Protein AF-A0A511CET4-F1 (afdb_monomer_lite)

Structure (mmCIF, N/CA/C/O backbone):
data_AF-A0A511CET4-F1
#
_entry.id   AF-A0A511CET4-F1
#
loop_
_atom_site.group_PDB
_atom_site.id
_atom_site.type_symbol
_atom_site.label_atom_id
_atom_site.label_alt_id
_atom_site.label_comp_id
_atom_site.label_asym_id
_atom_site.label_entity_id
_atom_site.label_seq_id
_atom_site.pdbx_PDB_ins_code
_atom_site.Cartn_x
_atom_site.Cartn_y
_atom_site.Cartn_z
_atom_site.occupancy
_atom_site.B_iso_or_equiv
_atom_site.auth_seq_id
_atom_site.auth_comp_id
_atom_site.auth_asym_id
_atom_site.auth_atom_id
_atom_site.pdbx_PDB_model_num
ATOM 1 N N . MET A 1 1 ? -41.368 24.089 16.380 1.00 41.97 1 MET A N 1
ATOM 2 C CA . MET A 1 1 ? -39.923 23.819 16.538 1.00 41.97 1 MET A CA 1
ATOM 3 C C . MET A 1 1 ? -39.565 22.664 15.621 1.00 41.97 1 MET A C 1
ATOM 5 O O . MET A 1 1 ? -39.955 21.541 15.904 1.00 41.97 1 MET A O 1
ATOM 9 N N . GLY A 1 2 ? -38.973 22.955 14.462 1.00 42.56 2 GLY A N 1
ATOM 10 C CA . GLY A 1 2 ? -38.648 21.941 13.457 1.00 42.56 2 GLY A CA 1
ATOM 11 C C . GLY A 1 2 ? -37.265 21.361 13.717 1.00 42.56 2 GLY A C 1
ATOM 12 O O . GLY A 1 2 ? -36.286 22.103 13.718 1.00 42.56 2 GLY A O 1
ATOM 13 N N . LEU A 1 3 ? -37.188 20.051 13.947 1.00 49.50 3 LEU A N 1
ATOM 14 C CA . LEU A 1 3 ? -35.930 19.313 13.953 1.00 49.50 3 LEU A CA 1
ATOM 15 C C . LEU A 1 3 ? -35.404 19.293 12.516 1.00 49.50 3 LEU A C 1
ATOM 17 O O . LEU A 1 3 ? -35.867 18.517 11.683 1.00 49.50 3 LEU A O 1
ATOM 21 N N . ALA A 1 4 ? -34.473 20.194 12.212 1.00 54.78 4 ALA A N 1
ATOM 22 C CA . ALA A 1 4 ? -33.707 20.126 10.982 1.00 54.78 4 ALA A CA 1
ATOM 23 C C . ALA A 1 4 ? -32.816 18.882 11.067 1.00 54.78 4 ALA A C 1
ATOM 25 O O . ALA A 1 4 ? -31.749 18.903 11.679 1.00 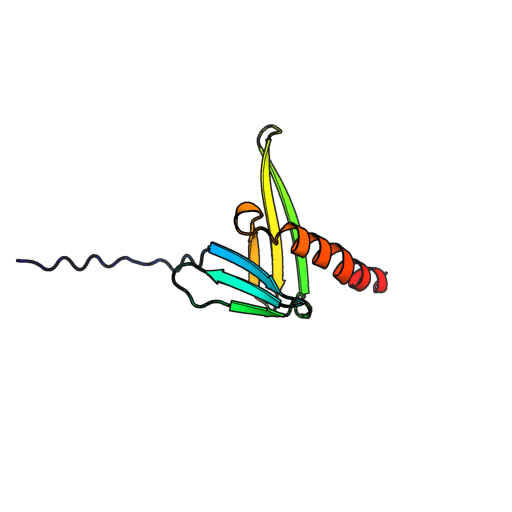54.78 4 ALA A O 1
ATOM 26 N N . PHE A 1 5 ? -33.276 17.779 10.479 1.00 52.50 5 PHE A N 1
ATOM 27 C CA . PHE A 1 5 ? -32.414 16.654 10.158 1.00 52.50 5 PHE A CA 1
ATOM 28 C C . PHE A 1 5 ? -31.414 17.159 9.121 1.00 52.50 5 PHE A C 1
ATOM 30 O O . PHE A 1 5 ? -31.690 17.173 7.923 1.00 52.50 5 PHE A O 1
ATOM 37 N N . ILE A 1 6 ? -30.260 17.630 9.592 1.00 55.97 6 ILE A N 1
ATOM 38 C CA . ILE A 1 6 ? -29.078 17.789 8.754 1.00 55.97 6 ILE A CA 1
ATOM 39 C C . ILE A 1 6 ? -28.704 16.365 8.360 1.00 55.97 6 ILE A C 1
ATOM 41 O O . ILE A 1 6 ? -27.975 15.670 9.066 1.00 55.97 6 ILE A O 1
ATOM 45 N N . ILE A 1 7 ? -29.282 15.899 7.257 1.00 54.12 7 ILE A N 1
ATOM 46 C CA . ILE A 1 7 ? -28.815 14.714 6.564 1.00 54.12 7 ILE A CA 1
ATOM 47 C C . ILE A 1 7 ? -27.441 15.125 6.048 1.00 54.12 7 ILE A C 1
ATOM 49 O O . ILE A 1 7 ? -27.311 15.741 4.993 1.00 54.12 7 ILE A O 1
ATOM 53 N N . LEU A 1 8 ? -26.408 14.861 6.851 1.00 54.38 8 LEU A N 1
ATOM 54 C CA . LEU A 1 8 ? -25.053 14.758 6.347 1.00 54.38 8 LEU A CA 1
ATOM 55 C C . LEU A 1 8 ? -25.128 13.634 5.321 1.00 54.38 8 LEU A C 1
ATOM 57 O O . LEU A 1 8 ? -25.087 12.453 5.659 1.00 54.38 8 LEU A O 1
ATOM 61 N N . GLU A 1 9 ? -25.327 14.008 4.064 1.00 49.16 9 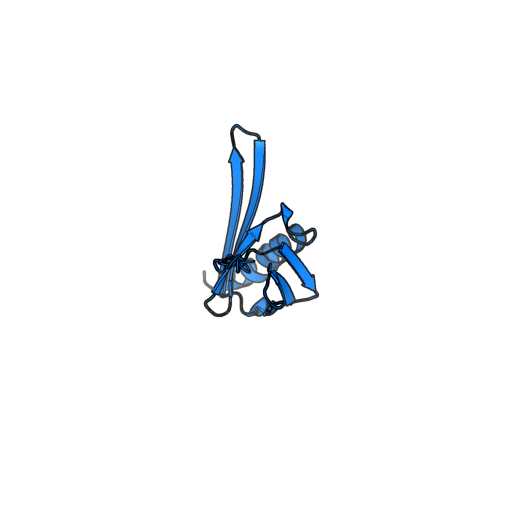GLU A N 1
ATOM 62 C CA . GLU A 1 9 ? -25.125 13.130 2.934 1.00 49.16 9 GLU A CA 1
ATOM 63 C C . GLU A 1 9 ? -23.622 12.847 2.930 1.00 49.16 9 GLU A C 1
ATOM 65 O O . GLU A 1 9 ? -22.825 13.525 2.280 1.00 49.16 9 GLU A O 1
ATOM 70 N N . ILE A 1 10 ? -23.211 11.889 3.769 1.00 52.88 10 ILE A N 1
ATOM 71 C CA . ILE A 1 10 ? -21.881 11.304 3.772 1.00 52.88 10 ILE A CA 1
ATOM 72 C C . ILE A 1 10 ? -21.818 10.568 2.439 1.00 52.88 10 ILE A C 1
ATOM 74 O O . ILE A 1 10 ? -22.001 9.353 2.356 1.00 52.88 10 ILE A O 1
ATOM 78 N N . ARG A 1 11 ? -21.589 11.319 1.351 1.00 47.78 11 ARG A N 1
ATOM 79 C CA . ARG A 1 11 ? -21.020 10.764 0.131 1.00 47.78 11 ARG A CA 1
ATOM 80 C C . ARG A 1 11 ? -19.906 9.869 0.632 1.00 47.78 11 ARG A C 1
ATOM 82 O O . ARG A 1 11 ? -19.081 10.335 1.417 1.00 47.78 11 ARG A O 1
ATOM 89 N N . ARG A 1 12 ? -19.944 8.587 0.261 1.00 50.81 12 ARG A N 1
ATOM 90 C CA . ARG A 1 12 ? -18.951 7.558 0.604 1.00 50.81 12 ARG A CA 1
ATOM 91 C C . ARG A 1 12 ? -17.572 7.952 0.064 1.00 50.81 12 ARG A C 1
ATOM 93 O O . ARG A 1 12 ? -17.007 7.290 -0.798 1.00 50.81 12 ARG A O 1
ATOM 100 N N . ILE A 1 13 ? -17.009 9.042 0.556 1.00 55.72 13 ILE A N 1
ATOM 101 C CA . ILE A 1 13 ? -15.636 9.428 0.350 1.00 55.72 13 ILE A CA 1
ATOM 102 C C . ILE A 1 13 ? -14.893 8.565 1.364 1.00 55.72 13 ILE A C 1
ATOM 104 O O . ILE A 1 13 ? -14.556 9.019 2.455 1.00 55.72 13 ILE A O 1
ATOM 108 N N . LYS A 1 14 ? -14.706 7.282 1.022 1.00 68.38 14 LYS A N 1
ATOM 109 C CA . LYS A 1 14 ? -13.827 6.344 1.732 1.00 68.38 14 LYS A CA 1
ATOM 110 C C . LYS A 1 14 ? -12.384 6.821 1.562 1.00 68.38 14 LYS A C 1
ATOM 112 O O . LYS A 1 14 ? -11.582 6.228 0.847 1.00 68.38 14 LYS A O 1
ATOM 117 N N . ARG A 1 15 ? -12.077 7.985 2.132 1.00 79.94 15 ARG A N 1
ATOM 118 C CA . ARG A 1 15 ? -10.763 8.605 2.053 1.00 79.94 15 ARG A CA 1
ATOM 119 C C . ARG A 1 15 ? -9.867 7.879 3.031 1.00 79.94 15 ARG A C 1
ATOM 121 O O . ARG A 1 15 ? -10.207 7.760 4.204 1.00 79.94 15 ARG A O 1
ATOM 128 N N . ILE A 1 16 ? -8.716 7.429 2.556 1.00 87.31 16 ILE A N 1
ATOM 129 C CA . ILE A 1 16 ? -7.680 6.895 3.431 1.00 87.31 16 ILE A CA 1
ATOM 130 C C . ILE A 1 16 ? -7.192 8.041 4.315 1.00 87.31 16 ILE A C 1
ATOM 132 O O . ILE A 1 16 ? -6.782 9.086 3.806 1.00 87.31 16 ILE A O 1
ATOM 136 N N . LYS A 1 17 ? -7.282 7.857 5.630 1.00 88.81 17 LYS A N 1
ATOM 137 C CA . LYS A 1 17 ? -6.788 8.800 6.635 1.00 88.81 17 LYS A CA 1
ATOM 138 C C . LYS A 1 17 ? -5.306 8.549 6.888 1.00 88.81 17 LYS A C 1
ATOM 140 O O . LYS A 1 17 ? -4.511 9.475 6.798 1.00 88.81 17 LYS A O 1
ATOM 145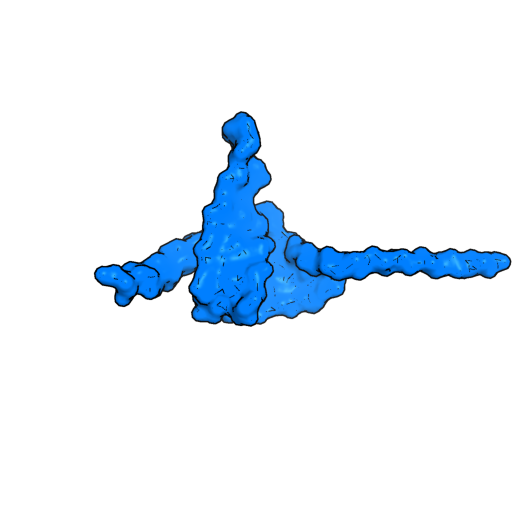 N N . TYR A 1 18 ? -4.958 7.294 7.153 1.00 92.62 18 TYR A N 1
ATOM 146 C CA . TYR A 1 18 ? -3.589 6.811 7.283 1.00 92.62 18 TYR A CA 1
ATOM 147 C C . TYR A 1 18 ? -3.533 5.321 6.956 1.00 92.62 18 TYR A C 1
ATOM 149 O O . TYR A 1 18 ? -4.562 4.639 6.940 1.00 92.62 18 TYR A O 1
ATOM 157 N N . PHE A 1 19 ? -2.339 4.823 6.682 1.00 94.69 19 PHE A N 1
ATOM 158 C CA . PHE A 1 19 ? -2.079 3.400 6.510 1.00 94.69 19 PHE A CA 1
ATOM 159 C C . PHE A 1 19 ? -0.798 3.041 7.247 1.00 94.69 19 PHE A C 1
ATOM 161 O O . PHE A 1 19 ? 0.047 3.909 7.405 1.00 94.69 19 PHE A O 1
ATOM 168 N N . ASN A 1 20 ? -0.641 1.803 7.690 1.00 94.75 20 ASN A N 1
ATOM 169 C CA . ASN A 1 20 ? 0.584 1.339 8.337 1.00 94.75 20 ASN A CA 1
ATOM 170 C C . ASN A 1 20 ? 0.998 0.002 7.733 1.00 94.75 20 ASN A C 1
ATOM 172 O O . ASN A 1 20 ? 0.147 -0.753 7.249 1.00 94.75 20 ASN A O 1
ATOM 176 N N . LEU A 1 21 ? 2.293 -0.282 7.808 1.00 93.19 21 LEU A N 1
ATOM 177 C CA . LEU A 1 21 ? 2.862 -1.557 7.401 1.00 93.19 21 LEU A CA 1
ATOM 178 C C . LEU A 1 21 ? 3.221 -2.359 8.651 1.00 93.19 21 LEU A C 1
ATOM 180 O O . LEU A 1 21 ? 4.023 -1.906 9.468 1.00 93.19 21 LEU A O 1
ATOM 184 N N . ILE A 1 22 ? 2.637 -3.545 8.806 1.00 91.25 22 ILE A N 1
ATOM 185 C CA . ILE A 1 22 ? 2.993 -4.469 9.887 1.00 91.25 22 ILE A CA 1
ATOM 186 C C . ILE A 1 22 ? 3.377 -5.796 9.249 1.00 91.25 22 ILE A C 1
ATOM 188 O O . ILE A 1 22 ? 2.524 -6.487 8.707 1.00 91.25 22 ILE A O 1
ATOM 192 N N . GLU A 1 23 ? 4.663 -6.140 9.305 1.00 86.81 23 GLU A N 1
ATOM 193 C CA . GLU A 1 23 ? 5.226 -7.334 8.662 1.00 86.81 23 GLU A CA 1
ATOM 194 C C . GLU A 1 23 ? 4.900 -7.414 7.159 1.00 86.81 23 GLU A C 1
ATOM 196 O O . GLU A 1 23 ? 5.541 -6.733 6.363 1.00 86.81 23 GLU A O 1
ATOM 201 N N . ASN A 1 24 ? 3.923 -8.240 6.764 1.00 87.00 24 ASN A N 1
ATOM 202 C CA . ASN A 1 24 ? 3.461 -8.380 5.379 1.00 87.00 24 ASN A CA 1
ATOM 203 C C . ASN A 1 24 ? 2.032 -7.855 5.171 1.00 87.00 24 ASN A C 1
ATOM 205 O O . ASN A 1 24 ? 1.442 -8.093 4.122 1.00 87.00 24 ASN A O 1
ATOM 209 N N . ASP A 1 25 ? 1.469 -7.155 6.151 1.00 92.75 25 ASP A N 1
ATOM 210 C CA . ASP A 1 25 ? 0.115 -6.632 6.090 1.00 92.75 25 ASP A CA 1
ATOM 211 C C . ASP A 1 25 ? 0.101 -5.125 5.876 1.00 92.75 25 ASP A C 1
ATOM 213 O O . ASP A 1 25 ? 0.719 -4.351 6.616 1.00 92.75 25 ASP A O 1
ATOM 217 N N . LEU A 1 26 ? -0.692 -4.707 4.893 1.00 94.19 26 LEU A N 1
ATOM 218 C CA . LEU A 1 26 ? -1.076 -3.322 4.708 1.00 94.19 26 LEU A CA 1
ATOM 219 C C . LEU A 1 26 ? -2.382 -3.061 5.449 1.00 94.19 26 LEU A C 1
ATOM 221 O O . LEU A 1 26 ? -3.450 -3.565 5.094 1.00 94.19 26 LEU A O 1
ATOM 225 N N . ILE A 1 27 ? -2.299 -2.210 6.460 1.00 95.12 27 ILE A N 1
ATOM 226 C CA . ILE A 1 27 ? -3.449 -1.778 7.239 1.00 95.12 27 ILE A CA 1
ATOM 227 C C . ILE A 1 27 ? -3.877 -0.400 6.758 1.00 95.12 27 ILE A C 1
ATOM 229 O O . ILE A 1 27 ? -3.105 0.550 6.843 1.00 95.12 27 ILE A O 1
ATOM 233 N N . ILE A 1 28 ? -5.124 -0.264 6.314 1.00 93.56 28 ILE A N 1
ATOM 234 C CA . ILE A 1 28 ? -5.692 0.988 5.817 1.00 93.56 28 ILE A CA 1
ATOM 235 C C . ILE A 1 28 ? -6.816 1.447 6.734 1.00 93.56 28 ILE A C 1
ATOM 237 O O . ILE A 1 28 ? -7.839 0.780 6.879 1.00 93.56 28 ILE A O 1
ATOM 241 N N . ASN A 1 29 ? -6.658 2.648 7.284 1.00 91.38 29 ASN A N 1
ATOM 242 C CA . ASN A 1 29 ? -7.703 3.333 8.026 1.00 91.38 29 ASN A CA 1
ATOM 243 C C . ASN A 1 29 ? -8.386 4.369 7.135 1.00 91.38 29 ASN A C 1
ATOM 245 O O . ASN A 1 29 ? -7.741 5.266 6.584 1.00 91.38 29 ASN A O 1
ATOM 249 N N . GLN A 1 30 ? -9.705 4.257 7.004 1.00 88.19 30 GLN A N 1
ATOM 250 C CA . GLN A 1 30 ? -10.528 5.133 6.176 1.00 88.19 30 GLN A CA 1
ATOM 251 C C . GLN A 1 30 ? -11.429 6.010 7.047 1.00 88.19 30 GLN A C 1
ATOM 253 O O . GLN A 1 30 ? -11.849 5.622 8.134 1.00 88.19 30 GLN A O 1
ATOM 258 N N . THR A 1 31 ? -11.741 7.215 6.580 1.00 82.94 31 THR A N 1
ATOM 259 C CA . THR A 1 31 ? -12.713 8.067 7.267 1.00 82.94 31 THR A CA 1
ATOM 260 C C . THR A 1 31 ? -14.104 7.434 7.178 1.00 82.94 31 THR A C 1
ATOM 262 O O . THR A 1 31 ? -14.550 7.097 6.082 1.00 82.94 31 THR A O 1
ATOM 265 N N . PHE A 1 32 ? -14.790 7.305 8.319 1.00 78.56 32 PHE A N 1
ATOM 266 C CA . PHE A 1 32 ? -16.157 6.766 8.423 1.00 78.56 32 PHE A CA 1
ATOM 267 C C . PHE A 1 32 ? -16.327 5.323 7.910 1.00 78.56 32 PHE A C 1
ATOM 269 O O . PHE A 1 32 ? -17.413 4.944 7.475 1.00 78.56 32 PHE A O 1
ATOM 276 N N . SER A 1 33 ? -15.263 4.519 7.932 1.00 77.31 33 SER A N 1
ATOM 277 C CA . SER A 1 33 ? -15.302 3.100 7.574 1.00 77.31 33 SER A CA 1
ATOM 278 C C . SER A 1 33 ? -14.367 2.316 8.483 1.00 77.31 33 SER A C 1
ATOM 280 O O . SER A 1 33 ? -13.390 2.868 8.993 1.00 77.31 33 SER A O 1
ATOM 282 N N . ASP A 1 34 ? -14.658 1.029 8.639 1.00 83.38 34 ASP A N 1
ATOM 283 C CA . ASP A 1 34 ? -13.801 0.113 9.380 1.00 83.38 34 ASP A CA 1
ATOM 284 C C . ASP A 1 34 ? -12.409 0.025 8.750 1.00 83.38 34 ASP A C 1
ATOM 286 O O . ASP A 1 34 ? -12.220 0.228 7.542 1.00 83.38 34 ASP A O 1
ATOM 290 N N . GLN A 1 35 ? -11.435 -0.286 9.601 1.00 89.88 35 GLN A N 1
ATOM 291 C CA . GLN A 1 35 ? -10.072 -0.591 9.201 1.00 89.88 35 GLN A CA 1
ATOM 292 C C . GLN A 1 35 ? -10.074 -1.797 8.258 1.00 89.88 35 GLN A C 1
ATOM 294 O O . GLN A 1 35 ? -10.622 -2.852 8.579 1.00 89.88 35 GLN A O 1
ATOM 299 N N . LYS A 1 36 ? -9.415 -1.656 7.110 1.00 91.56 36 LYS A N 1
ATOM 300 C CA . LYS A 1 36 ? -9.162 -2.770 6.196 1.00 91.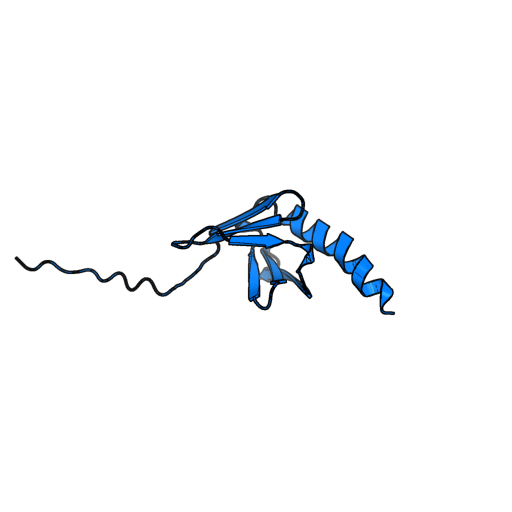56 36 LYS A CA 1
ATOM 301 C C . LYS A 1 36 ? -7.735 -3.273 6.365 1.00 91.56 36 LYS A C 1
ATOM 303 O O . LYS A 1 36 ? -6.817 -2.480 6.572 1.00 91.56 36 LYS A O 1
ATOM 308 N N . ARG A 1 37 ? -7.551 -4.584 6.253 1.00 94.38 37 ARG A N 1
ATOM 309 C CA . ARG A 1 37 ? -6.247 -5.250 6.252 1.00 94.38 37 ARG A CA 1
ATOM 310 C C . ARG A 1 37 ? -6.111 -6.019 4.948 1.00 94.38 37 ARG A C 1
ATOM 312 O O . ARG A 1 37 ? -7.051 -6.706 4.565 1.00 94.38 37 ARG A O 1
ATOM 319 N N . TYR A 1 38 ? -4.961 -5.887 4.308 1.00 93.62 38 TYR A N 1
ATOM 320 C CA . TYR A 1 38 ? -4.643 -6.552 3.055 1.00 93.62 38 TYR A CA 1
ATOM 321 C C . TYR A 1 38 ? -3.291 -7.259 3.174 1.00 93.62 38 TYR A C 1
ATOM 323 O O . TYR A 1 38 ? -2.343 -6.663 3.687 1.00 93.62 38 TYR A O 1
ATOM 331 N N . ASP A 1 39 ? -3.185 -8.489 2.669 1.00 92.75 39 ASP A N 1
ATOM 332 C CA . ASP A 1 39 ? -1.906 -9.205 2.577 1.00 92.75 39 ASP A CA 1
ATOM 333 C C . ASP A 1 39 ? -1.121 -8.694 1.362 1.00 92.75 39 ASP A C 1
ATOM 335 O O . ASP A 1 39 ? -1.553 -8.847 0.219 1.00 92.75 39 ASP A O 1
ATOM 339 N N . LEU A 1 40 ? 0.063 -8.117 1.578 1.00 90.88 40 LEU A N 1
ATOM 340 C CA . LEU A 1 40 ? 0.911 -7.586 0.505 1.00 90.88 40 LEU A CA 1
ATOM 341 C C . LEU A 1 40 ? 1.275 -8.637 -0.557 1.00 90.88 40 LEU A C 1
ATOM 343 O O . LEU A 1 40 ? 1.575 -8.281 -1.698 1.00 90.88 40 LEU A O 1
ATOM 347 N N . LYS A 1 41 ? 1.226 -9.935 -0.233 1.00 88.56 41 LYS A N 1
ATOM 348 C CA . LYS A 1 41 ? 1.451 -11.013 -1.210 1.00 88.56 41 LYS A CA 1
ATOM 349 C C . LYS A 1 41 ? 0.361 -11.087 -2.280 1.00 88.56 41 LYS A C 1
ATOM 351 O O . LYS A 1 41 ? 0.626 -11.597 -3.370 1.00 88.56 41 LYS A O 1
ATOM 356 N N . ALA A 1 42 ? -0.835 -10.577 -1.984 1.00 90.75 42 ALA A N 1
ATOM 357 C CA . ALA A 1 42 ? -1.971 -10.524 -2.900 1.00 90.75 42 ALA A CA 1
ATOM 358 C C . ALA A 1 42 ? -1.916 -9.325 -3.867 1.00 90.75 42 ALA A C 1
ATOM 360 O O . ALA A 1 42 ? -2.819 -9.158 -4.691 1.00 90.75 42 ALA A O 1
ATOM 361 N N . ILE A 1 43 ? -0.869 -8.491 -3.799 1.00 91.25 43 ILE A N 1
ATOM 362 C CA . ILE A 1 43 ? -0.661 -7.404 -4.759 1.00 91.25 43 ILE A CA 1
ATOM 363 C C . ILE A 1 43 ? -0.411 -8.000 -6.144 1.00 91.25 43 ILE A C 1
ATOM 365 O O . ILE A 1 43 ? 0.544 -8.747 -6.370 1.00 91.25 43 ILE A O 1
ATOM 369 N N . SER A 1 44 ? -1.280 -7.642 -7.087 1.00 90.44 44 SER A N 1
ATOM 370 C CA . SER A 1 44 ? -1.208 -8.098 -8.474 1.00 90.44 44 SER A CA 1
ATOM 371 C C . SER A 1 44 ? -0.432 -7.142 -9.375 1.00 90.44 44 SER A C 1
ATOM 373 O O . SER A 1 44 ? 0.021 -7.543 -10.440 1.00 90.44 44 SER A O 1
ATOM 375 N N . SER A 1 45 ? -0.332 -5.869 -8.992 1.00 90.75 45 SER A N 1
ATOM 376 C CA . SER A 1 45 ? 0.446 -4.842 -9.693 1.00 90.75 45 SER A CA 1
ATOM 377 C C . SER A 1 45 ? 0.546 -3.589 -8.831 1.00 90.75 45 SER A C 1
ATOM 379 O O . SER A 1 45 ? -0.372 -3.309 -8.056 1.00 90.75 45 SER A O 1
ATOM 381 N N . TRP A 1 46 ? 1.576 -2.778 -9.042 1.00 93.44 46 TRP A N 1
ATOM 382 C CA . TRP A 1 46 ? 1.711 -1.482 -8.389 1.00 93.44 46 TRP A CA 1
ATOM 383 C C . TRP A 1 46 ? 2.423 -0.472 -9.295 1.00 93.44 46 TRP A C 1
ATOM 385 O O . TRP A 1 46 ? 3.086 -0.854 -10.257 1.00 93.44 46 TRP A O 1
ATOM 395 N N . THR A 1 47 ? 2.262 0.813 -8.993 1.00 91.75 47 THR A N 1
ATOM 396 C CA . THR A 1 47 ? 2.988 1.924 -9.619 1.00 91.75 47 THR A CA 1
ATOM 397 C C . THR A 1 47 ? 3.236 3.011 -8.584 1.00 91.75 47 THR A C 1
ATOM 399 O O . THR A 1 47 ? 2.353 3.276 -7.768 1.00 91.75 47 THR A O 1
ATOM 402 N N . GLU A 1 48 ? 4.374 3.688 -8.656 1.00 92.31 48 GLU A N 1
ATOM 403 C CA . GLU A 1 48 ? 4.666 4.863 -7.836 1.00 92.31 48 GLU A CA 1
ATOM 404 C C . GLU A 1 48 ? 4.737 6.123 -8.703 1.00 92.31 48 GLU A C 1
ATOM 406 O O . GLU A 1 48 ? 5.380 6.145 -9.751 1.00 92.31 48 GLU A O 1
ATOM 411 N N . ASN A 1 49 ? 4.038 7.169 -8.264 1.00 90.56 49 ASN A N 1
ATOM 412 C CA . ASN A 1 49 ? 3.987 8.469 -8.911 1.00 90.56 49 ASN A CA 1
ATOM 413 C C . ASN A 1 49 ? 4.649 9.514 -8.016 1.00 90.56 49 ASN A C 1
ATOM 415 O O . ASN A 1 49 ? 4.267 9.688 -6.858 1.00 90.56 49 ASN A O 1
ATOM 419 N N . HIS A 1 50 ? 5.566 10.283 -8.597 1.00 89.25 50 HIS A N 1
ATOM 420 C CA . HIS A 1 50 ? 6.190 11.431 -7.949 1.00 89.25 50 HIS A CA 1
ATOM 421 C C . HIS A 1 50 ? 5.625 12.713 -8.559 1.00 89.25 50 HIS A C 1
ATOM 423 O O . HIS A 1 50 ? 5.864 13.015 -9.731 1.00 89.25 50 HIS A O 1
ATOM 429 N N . TYR A 1 51 ? 4.853 13.471 -7.781 1.00 83.62 51 TYR A N 1
ATOM 430 C CA . TYR A 1 51 ? 4.252 14.713 -8.255 1.00 83.62 51 TYR A CA 1
ATOM 431 C C . TYR A 1 51 ? 5.154 15.900 -7.941 1.00 83.62 51 TYR A C 1
ATOM 433 O O . TYR A 1 51 ? 5.340 16.262 -6.776 1.00 83.62 51 TYR A O 1
ATOM 441 N N . ASN A 1 52 ? 5.629 16.566 -8.992 1.00 80.88 52 ASN A N 1
ATOM 442 C CA . ASN A 1 52 ? 6.336 17.839 -8.905 1.00 80.88 52 ASN A CA 1
ATOM 443 C C . ASN A 1 52 ? 5.503 18.941 -9.568 1.00 80.88 52 ASN A C 1
ATOM 445 O O . ASN A 1 52 ? 5.105 18.807 -10.725 1.00 80.88 52 ASN A O 1
ATOM 449 N N . LEU A 1 53 ? 5.278 20.049 -8.862 1.00 74.69 53 LEU A N 1
ATOM 450 C CA . LEU A 1 53 ? 4.644 21.246 -9.412 1.00 74.69 53 LEU A CA 1
ATOM 451 C C . LEU A 1 53 ? 5.655 22.388 -9.376 1.00 74.69 53 LEU A C 1
ATOM 453 O O . LEU A 1 53 ? 6.123 22.760 -8.305 1.00 74.69 53 LEU A O 1
ATOM 457 N N . LEU A 1 54 ? 6.000 22.939 -10.544 1.00 81.44 54 LEU A N 1
ATOM 458 C CA . LEU A 1 54 ? 6.955 24.052 -10.674 1.00 81.44 54 LEU A CA 1
ATOM 459 C C . LEU A 1 54 ? 8.317 23.779 -9.998 1.00 81.44 54 LEU A C 1
ATOM 461 O O . LEU A 1 54 ? 8.914 24.667 -9.398 1.00 81.44 54 LEU A O 1
ATOM 465 N N . GLY A 1 55 ? 8.798 22.533 -10.063 1.00 73.44 55 GLY A N 1
ATOM 466 C CA . GLY A 1 55 ? 10.056 22.117 -9.428 1.00 73.44 55 GLY A CA 1
ATOM 467 C C . GLY A 1 55 ? 9.961 21.848 -7.920 1.00 73.44 55 GLY A C 1
ATOM 468 O O . GLY A 1 55 ? 10.947 21.433 -7.321 1.00 73.44 55 GLY A O 1
ATOM 469 N N . ILE A 1 56 ? 8.787 22.025 -7.307 1.00 73.75 56 ILE A N 1
ATOM 470 C CA . ILE A 1 56 ? 8.535 21.705 -5.898 1.00 73.75 56 ILE A CA 1
ATOM 471 C C . ILE A 1 56 ? 7.929 20.301 -5.810 1.00 73.75 56 ILE A C 1
ATOM 473 O O . ILE A 1 56 ? 6.923 20.019 -6.465 1.00 73.75 56 ILE A O 1
ATOM 477 N N . LYS A 1 57 ? 8.507 19.428 -4.973 1.00 75.38 57 LYS A N 1
ATOM 478 C CA . LYS A 1 57 ? 7.932 18.110 -4.657 1.00 75.38 57 LYS A CA 1
ATOM 479 C C . LYS A 1 57 ? 6.599 18.305 -3.929 1.00 75.38 57 LYS A C 1
ATOM 481 O O . LYS A 1 57 ? 6.569 18.756 -2.789 1.00 75.38 57 LYS A O 1
ATOM 486 N N . THR A 1 58 ? 5.491 17.992 -4.599 1.00 76.12 58 THR A N 1
ATOM 487 C CA . THR A 1 58 ? 4.121 18.169 -4.070 1.00 76.12 58 THR A CA 1
ATOM 488 C C . THR A 1 58 ? 3.535 16.919 -3.422 1.00 76.12 58 THR A C 1
ATOM 490 O O . THR A 1 58 ? 2.521 17.005 -2.727 1.00 76.12 58 THR A O 1
ATOM 493 N N . GLY A 1 59 ? 4.190 15.773 -3.598 1.00 83.50 59 GLY A N 1
ATOM 494 C CA . GLY A 1 59 ? 3.896 14.539 -2.878 1.00 83.50 59 GLY A CA 1
ATOM 495 C C . GLY A 1 59 ? 4.104 13.308 -3.743 1.00 83.50 59 GLY A C 1
ATOM 496 O O . GLY A 1 59 ? 4.019 13.383 -4.969 1.00 83.50 59 GLY A O 1
ATOM 497 N N . ASN A 1 60 ? 4.338 12.173 -3.096 1.00 91.31 60 ASN A N 1
ATOM 498 C CA . ASN A 1 60 ? 4.355 10.886 -3.774 1.00 91.31 60 ASN A CA 1
ATOM 499 C C . ASN A 1 60 ? 3.065 10.099 -3.503 1.00 91.31 60 ASN A C 1
ATOM 501 O O . ASN A 1 60 ? 2.403 10.266 -2.468 1.00 91.31 60 ASN A O 1
ATOM 505 N N . GLU A 1 61 ? 2.697 9.256 -4.460 1.00 93.12 61 GLU A N 1
ATOM 506 C CA . GLU A 1 61 ? 1.560 8.345 -4.381 1.00 93.12 61 GLU A CA 1
ATOM 507 C C . GLU A 1 61 ? 1.985 6.958 -4.859 1.00 93.12 61 GLU A C 1
ATOM 509 O O . GLU A 1 61 ? 2.451 6.795 -5.984 1.00 93.12 61 GLU A O 1
ATOM 514 N N . ILE A 1 62 ? 1.733 5.946 -4.037 1.00 94.00 62 ILE A N 1
ATOM 515 C CA . ILE A 1 62 ? 1.774 4.546 -4.439 1.00 94.00 62 ILE A CA 1
ATOM 516 C C . ILE A 1 62 ? 0.354 4.127 -4.804 1.00 94.00 62 ILE A C 1
ATOM 518 O O . ILE A 1 62 ? -0.589 4.280 -4.025 1.00 94.00 62 ILE A O 1
ATOM 522 N N . ILE A 1 63 ? 0.200 3.557 -5.989 1.00 93.94 63 ILE A N 1
ATOM 523 C CA . ILE A 1 63 ? -1.040 2.945 -6.444 1.00 93.94 63 ILE A CA 1
ATOM 524 C C . ILE A 1 63 ? -0.822 1.438 -6.485 1.00 93.94 63 ILE A C 1
ATOM 526 O O . ILE A 1 63 ? 0.029 0.963 -7.230 1.00 93.94 63 ILE A O 1
ATOM 530 N N . ILE A 1 64 ? -1.613 0.683 -5.726 1.00 94.19 64 ILE A N 1
ATOM 531 C CA . ILE A 1 64 ? -1.586 -0.785 -5.734 1.00 94.19 64 ILE A CA 1
ATOM 532 C C . ILE A 1 64 ? -2.916 -1.332 -6.239 1.00 94.19 64 ILE A C 1
ATOM 534 O O . ILE A 1 64 ? -3.975 -0.774 -5.950 1.00 94.19 64 ILE A O 1
ATOM 538 N N . ASN A 1 65 ? -2.862 -2.439 -6.973 1.00 93.50 65 ASN A N 1
ATOM 539 C CA . ASN A 1 65 ? -4.017 -3.299 -7.196 1.00 93.50 65 ASN A CA 1
ATOM 540 C C . ASN A 1 65 ? -3.848 -4.545 -6.327 1.00 93.50 65 ASN A C 1
ATOM 542 O O . ASN A 1 65 ? -2.853 -5.263 -6.455 1.00 93.50 65 ASN A O 1
ATOM 546 N N . ILE A 1 66 ? -4.810 -4.782 -5.444 1.00 93.00 66 ILE A N 1
ATOM 547 C CA . ILE A 1 66 ? -4.815 -5.902 -4.508 1.00 93.00 66 ILE A CA 1
ATOM 548 C C . ILE A 1 66 ? -6.231 -6.450 -4.404 1.00 93.00 66 ILE A C 1
ATOM 550 O O . ILE A 1 66 ? -7.176 -5.681 -4.262 1.00 93.00 66 ILE A O 1
ATOM 554 N N . GLU A 1 67 ? -6.386 -7.768 -4.541 1.00 89.75 67 GLU A N 1
ATOM 555 C CA . GLU A 1 67 ? -7.698 -8.437 -4.458 1.00 89.75 67 GLU A CA 1
ATOM 556 C C . GLU A 1 67 ? -8.765 -7.835 -5.406 1.00 89.75 67 GLU A C 1
ATOM 558 O O . GLU A 1 67 ? -9.955 -7.813 -5.109 1.00 89.75 67 GLU A O 1
ATOM 563 N N . GLY A 1 68 ? -8.341 -7.309 -6.562 1.00 88.00 68 GLY A N 1
ATOM 564 C CA . GLY A 1 68 ? -9.225 -6.631 -7.522 1.00 88.00 68 GLY A CA 1
ATOM 565 C C . GLY A 1 68 ? -9.607 -5.190 -7.149 1.00 88.00 68 GLY A C 1
ATOM 566 O O . GLY A 1 68 ? -10.284 -4.520 -7.929 1.00 88.00 68 GLY A O 1
ATOM 567 N N . GLU A 1 69 ? -9.150 -4.673 -6.005 1.00 90.31 69 GLU A N 1
ATOM 568 C CA . GLU A 1 69 ? -9.331 -3.283 -5.589 1.00 90.31 69 GLU A CA 1
ATOM 569 C C . GLU A 1 69 ? -8.110 -2.428 -5.963 1.00 90.31 69 GLU A C 1
ATOM 571 O O . GLU A 1 69 ? -6.962 -2.778 -5.684 1.00 90.31 69 GLU A O 1
ATOM 576 N N . LYS A 1 70 ? -8.365 -1.253 -6.555 1.00 92.75 70 LYS A N 1
ATOM 577 C CA . LYS A 1 70 ? -7.342 -0.229 -6.798 1.00 92.75 70 LYS A CA 1
ATOM 578 C C . LYS A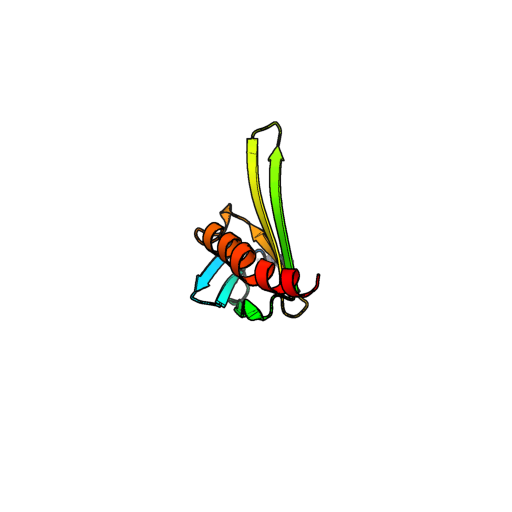 1 70 ? -7.259 0.722 -5.609 1.00 92.75 70 LYS A C 1
ATOM 580 O O . LYS A 1 70 ? -8.213 1.449 -5.326 1.00 92.75 70 LYS A O 1
ATOM 585 N N . ILE A 1 71 ? -6.104 0.773 -4.961 1.00 92.31 71 ILE A N 1
ATOM 586 C CA . ILE A 1 71 ? -5.860 1.554 -3.748 1.00 92.31 71 ILE A CA 1
ATOM 587 C C . ILE A 1 71 ? -4.789 2.608 -4.024 1.00 92.31 71 ILE A C 1
ATOM 589 O O . ILE A 1 71 ? -3.781 2.333 -4.666 1.00 92.31 71 ILE A O 1
ATOM 593 N N . ARG A 1 72 ? -5.024 3.826 -3.533 1.00 92.56 72 ARG A N 1
ATOM 594 C CA . ARG A 1 72 ? -4.144 4.990 -3.692 1.00 92.56 72 ARG A CA 1
ATOM 595 C C . ARG A 1 72 ? -3.620 5.447 -2.338 1.00 92.56 72 ARG A C 1
ATOM 597 O O . ARG A 1 72 ? -4.405 5.886 -1.498 1.00 92.56 72 ARG A O 1
ATOM 604 N N . LEU A 1 73 ? -2.316 5.352 -2.130 1.00 93.69 73 LEU A N 1
ATOM 605 C CA . LEU A 1 73 ? -1.635 5.590 -0.864 1.00 93.69 73 LEU A CA 1
ATOM 606 C C . LEU A 1 73 ? -0.701 6.786 -1.021 1.00 93.69 73 LEU A C 1
ATOM 608 O O . LEU A 1 73 ? 0.257 6.735 -1.780 1.00 93.69 73 LEU A O 1
ATOM 612 N N . PHE A 1 74 ? -0.979 7.874 -0.308 1.00 91.75 74 PHE A N 1
ATOM 613 C CA . PHE A 1 74 ? -0.173 9.094 -0.389 1.00 91.75 74 PHE A CA 1
ATOM 614 C C . PHE A 1 74 ? 0.892 9.127 0.707 1.00 91.75 74 PHE A C 1
ATOM 616 O O . PHE A 1 74 ? 0.582 8.825 1.858 1.00 91.75 74 PHE A O 1
ATOM 623 N N . GLU A 1 75 ? 2.094 9.601 0.383 1.00 92.50 75 GLU A N 1
ATOM 624 C CA . GLU A 1 75 ? 3.220 9.783 1.320 1.00 92.50 75 GLU A CA 1
ATOM 625 C C . GLU A 1 75 ? 2.808 10.542 2.584 1.00 92.50 75 GLU A C 1
ATOM 627 O O . GLU A 1 75 ? 3.027 10.092 3.703 1.00 92.50 75 GLU A O 1
ATOM 632 N N . ARG A 1 76 ? 2.069 11.643 2.424 1.00 89.50 76 ARG A N 1
ATOM 633 C CA . ARG A 1 76 ? 1.589 12.457 3.554 1.00 89.50 76 ARG A CA 1
ATOM 634 C C . ARG A 1 76 ? 0.669 11.713 4.534 1.00 89.50 76 ARG A C 1
ATOM 636 O O . ARG A 1 76 ? 0.411 12.221 5.621 1.00 89.50 76 ARG A O 1
ATOM 643 N N . ASN A 1 77 ? 0.101 10.576 4.132 1.00 90.44 77 ASN A N 1
ATOM 644 C CA . ASN A 1 77 ? -0.852 9.830 4.945 1.00 90.44 77 ASN A CA 1
ATOM 645 C C . ASN A 1 77 ? -0.161 8.830 5.884 1.00 90.44 77 ASN A C 1
ATOM 647 O O . ASN A 1 77 ? -0.827 8.313 6.779 1.00 90.44 77 ASN A O 1
ATOM 651 N N . SER A 1 78 ? 1.126 8.521 5.702 1.00 90.62 78 SER A N 1
ATOM 652 C CA . SER A 1 78 ? 1.813 7.542 6.546 1.00 90.62 78 SER A CA 1
ATOM 653 C C . SER A 1 78 ? 3.319 7.746 6.611 1.00 90.62 78 SER A C 1
ATOM 655 O O . SER A 1 78 ? 3.963 8.056 5.618 1.00 90.62 78 SER A O 1
ATOM 657 N N . LYS A 1 79 ? 3.892 7.452 7.781 1.00 91.88 79 LYS A N 1
ATOM 658 C CA . LYS A 1 79 ? 5.345 7.341 7.967 1.00 91.88 79 LYS A CA 1
ATOM 659 C C . LYS A 1 79 ? 5.925 6.041 7.401 1.00 91.88 79 LYS A C 1
ATOM 661 O O . LYS A 1 79 ? 7.130 5.965 7.202 1.00 91.88 79 LYS A O 1
ATOM 666 N N . ASP A 1 80 ? 5.090 5.037 7.146 1.00 93.50 80 ASP A N 1
ATOM 667 C CA . ASP A 1 80 ? 5.506 3.759 6.560 1.00 93.50 80 ASP A CA 1
ATOM 668 C C . ASP A 1 80 ? 5.477 3.785 5.022 1.00 93.50 80 ASP A C 1
ATOM 670 O O . ASP A 1 80 ? 5.641 2.742 4.395 1.00 93.50 80 ASP A O 1
ATOM 674 N N . TYR A 1 81 ? 5.271 4.955 4.403 1.00 93.31 81 TYR A N 1
ATOM 675 C CA . TYR A 1 81 ? 5.268 5.093 2.945 1.00 93.31 81 TYR A CA 1
ATOM 676 C C . TYR A 1 81 ? 6.568 4.579 2.317 1.00 93.31 81 TYR A C 1
ATOM 678 O O . TYR A 1 81 ? 6.510 3.721 1.443 1.00 93.31 81 TYR A O 1
ATOM 686 N N . GLU A 1 82 ? 7.721 5.049 2.804 1.00 92.19 82 GLU A N 1
ATOM 687 C CA . GLU A 1 82 ? 9.035 4.638 2.286 1.00 92.19 82 GLU A CA 1
ATOM 688 C C . GLU A 1 82 ? 9.240 3.129 2.450 1.00 92.19 82 GLU A C 1
ATOM 690 O O . GLU A 1 82 ? 9.567 2.444 1.492 1.00 92.19 82 GLU A O 1
ATOM 695 N N . LYS A 1 83 ? 8.895 2.568 3.619 1.00 92.44 83 LYS A N 1
ATOM 696 C CA . LYS A 1 83 ? 8.972 1.115 3.851 1.00 92.44 83 LYS A CA 1
ATOM 697 C C . LYS A 1 83 ? 8.109 0.319 2.875 1.00 92.44 83 LYS A C 1
ATOM 699 O O . LYS A 1 83 ? 8.486 -0.779 2.477 1.00 92.44 83 LYS A O 1
ATOM 704 N N . LEU A 1 84 ? 6.926 0.834 2.536 1.00 92.62 84 LEU A N 1
ATOM 705 C CA . LEU A 1 84 ? 6.054 0.205 1.553 1.00 92.62 84 LEU A CA 1
ATOM 706 C C . LEU A 1 84 ? 6.647 0.317 0.144 1.00 92.62 84 LEU A C 1
ATOM 708 O O . LEU A 1 84 ? 6.633 -0.680 -0.569 1.00 92.62 84 LEU A O 1
ATOM 712 N N . SER A 1 85 ? 7.173 1.482 -0.249 1.00 91.62 85 SER A N 1
ATOM 713 C CA . SER A 1 85 ? 7.868 1.638 -1.536 1.00 91.62 85 SER A CA 1
ATOM 714 C C . SER A 1 85 ? 9.044 0.662 -1.636 1.00 91.62 85 SER A C 1
ATOM 716 O O . SER A 1 85 ? 9.113 -0.114 -2.589 1.00 91.62 85 SER A O 1
ATOM 718 N N . ASP A 1 86 ? 9.897 0.601 -0.611 1.00 90.94 86 ASP A N 1
ATOM 719 C CA . ASP A 1 86 ? 11.036 -0.318 -0.536 1.00 90.94 86 ASP A CA 1
ATOM 720 C C . ASP A 1 86 ? 10.589 -1.778 -0.657 1.00 90.94 86 ASP A C 1
ATOM 722 O O . ASP A 1 86 ? 11.135 -2.535 -1.457 1.00 90.94 86 ASP A O 1
ATOM 726 N N . TYR A 1 87 ? 9.545 -2.177 0.079 1.00 89.44 87 TYR A N 1
ATOM 727 C CA . TYR A 1 87 ? 8.995 -3.531 0.005 1.00 89.44 87 TYR A CA 1
ATOM 728 C C . TYR A 1 87 ? 8.528 -3.890 -1.410 1.00 89.44 87 TYR A C 1
ATOM 730 O O . TYR A 1 87 ? 8.784 -4.997 -1.892 1.00 89.44 87 TYR A O 1
ATOM 738 N N . LEU A 1 88 ? 7.814 -2.976 -2.073 1.00 89.75 88 LEU A N 1
ATOM 739 C CA . LEU A 1 88 ? 7.289 -3.192 -3.421 1.00 89.75 88 LEU A CA 1
ATOM 740 C C . LEU A 1 88 ? 8.420 -3.254 -4.454 1.00 89.75 88 LEU A C 1
ATOM 742 O O . LEU A 1 88 ? 8.388 -4.110 -5.339 1.00 89.75 88 LEU A O 1
ATOM 746 N N . ASN A 1 89 ? 9.436 -2.405 -4.310 1.00 86.19 89 ASN A N 1
ATOM 747 C CA . ASN A 1 89 ? 10.618 -2.408 -5.162 1.00 86.19 89 ASN A CA 1
ATOM 748 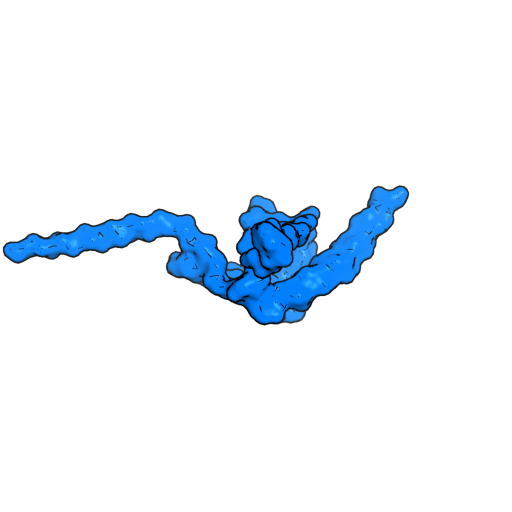C C . ASN A 1 89 ? 11.463 -3.672 -4.976 1.00 86.19 89 ASN A C 1
ATOM 750 O O . ASN A 1 89 ? 11.874 -4.261 -5.967 1.00 86.19 89 ASN A O 1
ATOM 754 N N . ASP A 1 90 ? 11.678 -4.139 -3.750 1.00 82.25 90 ASP A N 1
ATOM 755 C CA . ASP A 1 90 ? 12.535 -5.296 -3.461 1.00 82.25 90 ASP A CA 1
ATOM 756 C C . ASP A 1 90 ? 11.836 -6.630 -3.791 1.00 82.25 90 ASP A C 1
ATOM 758 O O . ASP A 1 90 ? 12.335 -7.472 -4.545 1.00 82.25 90 ASP A O 1
ATOM 762 N N . LYS A 1 91 ? 10.606 -6.824 -3.296 1.00 68.94 91 LYS A N 1
ATOM 763 C CA . LYS A 1 91 ? 9.927 -8.127 -3.391 1.00 68.94 91 LYS A CA 1
ATOM 764 C C . LYS A 1 91 ? 9.175 -8.365 -4.691 1.00 68.94 91 LYS A C 1
ATOM 766 O O . LYS A 1 91 ? 8.996 -9.525 -5.067 1.00 68.94 91 LYS A O 1
ATOM 771 N N . LEU A 1 92 ? 8.702 -7.317 -5.369 1.00 61.88 92 LEU A N 1
ATOM 772 C CA . LEU A 1 92 ? 7.967 -7.490 -6.626 1.00 61.88 92 LEU A CA 1
ATOM 773 C C . LEU A 1 92 ? 8.851 -7.314 -7.859 1.00 61.88 92 LEU A C 1
ATOM 775 O O . LEU A 1 92 ? 8.563 -7.988 -8.843 1.00 61.88 92 LEU A O 1
ATOM 779 N N . SER A 1 93 ? 9.949 -6.548 -7.824 1.00 55.38 93 SER A N 1
ATOM 780 C CA . SER A 1 93 ? 10.908 -6.540 -8.949 1.00 55.38 93 SER A CA 1
ATOM 781 C C . SER A 1 93 ? 11.436 -7.953 -9.229 1.00 55.38 93 SER A C 1
ATOM 783 O O . SER A 1 93 ? 11.316 -8.447 -10.349 1.00 55.38 93 SER A O 1
ATOM 785 N N . THR A 1 94 ? 11.827 -8.673 -8.175 1.00 52.97 94 THR A N 1
ATOM 786 C CA . THR A 1 94 ? 12.271 -10.074 -8.232 1.00 52.97 94 THR A CA 1
ATOM 787 C C . THR A 1 94 ? 11.197 -11.020 -8.799 1.00 52.97 94 THR A C 1
ATOM 789 O O . THR A 1 94 ? 11.499 -12.023 -9.450 1.00 52.97 94 THR A O 1
ATOM 792 N N . LYS A 1 95 ? 9.907 -10.715 -8.594 1.00 52.19 95 LYS A N 1
ATOM 793 C CA . LYS A 1 95 ? 8.784 -11.522 -9.106 1.00 52.19 95 LYS A CA 1
ATOM 794 C C . LYS A 1 95 ? 8.542 -11.308 -10.607 1.00 52.19 95 LYS A C 1
ATOM 796 O O . LYS A 1 95 ? 8.041 -12.223 -11.255 1.00 52.19 95 LYS A O 1
ATOM 801 N N . TYR A 1 96 ? 8.901 -10.145 -11.158 1.00 50.75 96 TYR A N 1
ATOM 802 C CA . TYR A 1 96 ? 8.724 -9.813 -12.580 1.00 50.75 96 TYR A CA 1
ATOM 803 C C . TYR A 1 96 ? 9.996 -9.967 -13.426 1.00 50.75 96 TYR A C 1
ATOM 805 O O . TYR A 1 96 ? 9.880 -10.109 -14.641 1.00 50.75 96 TYR A O 1
ATOM 813 N N . GLU A 1 97 ? 11.189 -10.019 -12.825 1.00 48.22 97 GLU A N 1
ATOM 814 C CA . GLU A 1 97 ? 12.415 -10.401 -13.547 1.00 48.22 97 GLU A CA 1
ATOM 815 C C . GLU A 1 97 ? 12.395 -11.867 -14.005 1.00 48.22 97 GLU A C 1
ATOM 817 O O . GLU A 1 97 ? 12.891 -12.177 -15.081 1.00 48.22 97 GLU A O 1
ATOM 822 N N . ASN A 1 98 ? 11.729 -12.758 -13.262 1.00 41.53 98 ASN A N 1
ATOM 823 C CA . ASN A 1 98 ? 11.602 -14.183 -13.605 1.00 41.53 98 ASN A CA 1
ATOM 824 C C . ASN A 1 98 ? 10.618 -14.488 -14.761 1.00 41.53 98 ASN A C 1
ATOM 826 O O . ASN A 1 98 ? 10.321 -15.653 -15.020 1.00 41.53 98 ASN A O 1
ATOM 830 N N . TYR A 1 99 ? 10.095 -13.463 -15.445 1.00 44.00 99 TYR A N 1
ATOM 831 C CA . TYR A 1 99 ? 9.247 -13.593 -16.641 1.00 44.00 99 TYR A CA 1
ATOM 832 C C . TYR A 1 99 ? 9.906 -13.027 -17.914 1.00 44.00 99 TYR A C 1
ATOM 834 O O . TYR A 1 99 ? 9.222 -12.842 -18.924 1.00 44.00 99 TYR A O 1
ATOM 842 N N . ARG A 1 100 ? 11.209 -12.730 -17.869 1.00 36.44 100 ARG A N 1
ATOM 843 C CA . ARG A 1 100 ? 12.011 -12.300 -19.023 1.00 36.44 100 ARG A CA 1
ATOM 844 C C . ARG A 1 100 ? 12.854 -13.440 -19.574 1.00 36.44 100 ARG A C 1
ATOM 846 O O . ARG A 1 100 ? 13.063 -13.423 -20.806 1.00 36.44 100 ARG A O 1
#

Secondary structure (DSSP, 8-state):
---------------EEEEEEETTEEEEEETTSPPEEEEGGGEEEEEEEEEEETTEEEEEEEEEEETTEEEEEEGGG-TTHHHHHHHHHHHHHHHHHTT-

pLDDT: mean 80.15, std 17.06, range [36.44, 95.12]

Foldseek 3Di:
DDDPPPPPPPPPCQDFQAWDDDPQWIWTDGPPDDIDIAGNVQFPDKDKDFDDDPNRGPWIWIWTQGPNDIDIHTPVRYPCPVVVVVCCCPVVVVVVVVVD

Radius of gyration: 17.28 Å; chains: 1; bounding box: 52×38×36 Å

Sequence (100 aa):
MGLAFIILEIRRIKRIKYFNLIENDLIINQTFSDQKRYDLKAISSWTENHYNLLGIKTGNEIIINIEGEKIRLFERNSKDYEKLSDYLNDKLSTKYENYR

Organism: NCBI:txid551990